Protein AF-A0A6P8FLV8-F1 (afdb_monomer_lite)

Radius of gyration: 39.65 Å; chains: 1; bounding box: 79×67×89 Å

InterPro domains:
  IPR013680 Voltage-dependent calcium channel, alpha-2/delta subunit, conserved region [PF08473] (16-88)

pLDDT: mean 73.26, std 14.44, range [35.16, 94.62]

Sequence (111 aa):
MMQLLVQVQAFPDKLKTFVIQQIPSSNLFMVVVDNKCDCSSISSVTMEPIEIMYNESLKCERLKFQKDRKKPDSCHPFHPEENARECGGASCLSPHLTAALLPLLIPLITR

Organism: Clupea harengus (NCBI:txid7950)

Structure (mmCIF, N/CA/C/O backbone):
data_AF-A0A6P8FLV8-F1
#
_entry.id   AF-A0A6P8FLV8-F1
#
loop_
_atom_site.group_PDB
_atom_site.id
_atom_site.type_symbol
_atom_site.label_atom_id
_atom_site.label_alt_id
_atom_site.label_comp_id
_atom_site.label_asym_id
_atom_site.label_entity_id
_atom_site.label_seq_id
_atom_site.pdbx_PDB_ins_code
_atom_site.Cartn_x
_atom_site.Cartn_y
_atom_site.Cartn_z
_atom_site.occupancy
_atom_site.B_iso_or_equiv
_atom_site.auth_seq_id
_atom_site.auth_comp_i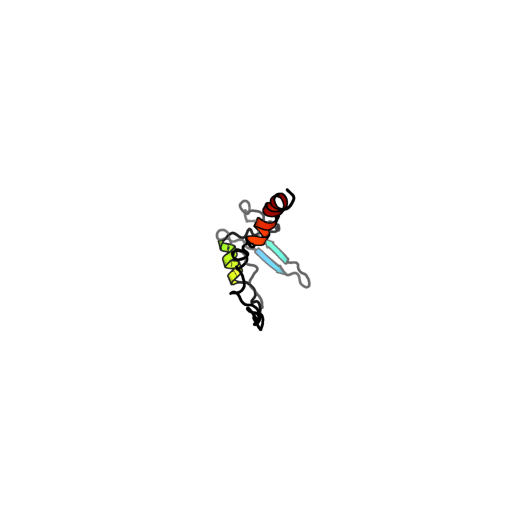d
_atom_site.auth_asym_id
_atom_site.auth_atom_id
_atom_site.pdbx_PDB_model_num
ATOM 1 N N . MET A 1 1 ? -22.997 -19.972 7.923 1.00 41.66 1 MET A N 1
ATOM 2 C CA . MET A 1 1 ? -21.695 -20.441 8.441 1.00 41.66 1 MET A CA 1
ATOM 3 C C . MET A 1 1 ? -21.052 -19.241 9.132 1.00 41.66 1 MET A C 1
ATOM 5 O O . MET A 1 1 ? -20.366 -18.463 8.499 1.00 41.66 1 MET A O 1
ATOM 9 N N . MET A 1 2 ? -21.607 -18.802 10.257 1.00 35.16 2 MET A N 1
ATOM 10 C CA . MET A 1 2 ? -21.600 -19.491 11.546 1.00 35.16 2 MET A CA 1
ATOM 11 C C . MET A 1 2 ? -20.196 -19.434 12.145 1.00 35.16 2 MET A C 1
ATOM 13 O O . MET A 1 2 ? -19.308 -20.106 11.641 1.00 35.16 2 MET A O 1
ATOM 17 N N . GLN A 1 3 ? -20.109 -18.670 13.239 1.00 45.22 3 GLN A N 1
ATOM 18 C CA . GLN A 1 3 ? -19.083 -18.738 14.280 1.00 45.22 3 GLN A CA 1
ATOM 19 C C . GLN A 1 3 ? -17.678 -18.284 13.848 1.00 45.22 3 GLN A C 1
ATOM 21 O O . GLN A 1 3 ? -17.255 -18.514 12.731 1.00 45.22 3 GLN A O 1
ATOM 26 N N . LEU A 1 4 ? -16.940 -17.663 14.772 1.00 40.09 4 LEU A N 1
ATOM 27 C CA . LEU A 1 4 ? -15.629 -17.026 14.573 1.00 40.09 4 LEU A CA 1
ATOM 28 C C . LEU A 1 4 ? -15.732 -15.727 13.758 1.00 40.09 4 LEU A C 1
ATOM 30 O O . LEU A 1 4 ? -15.698 -15.726 12.540 1.00 40.09 4 LEU A O 1
ATOM 34 N N . LEU A 1 5 ? -15.911 -14.559 14.366 1.00 39.72 5 LEU A N 1
ATOM 35 C CA . LEU A 1 5 ? -14.760 -13.762 14.809 1.00 39.72 5 LEU A CA 1
ATOM 36 C C . LEU A 1 5 ? -15.193 -12.638 15.770 1.00 39.72 5 LEU A C 1
ATOM 38 O O . LEU A 1 5 ? -14.562 -11.590 15.831 1.00 39.72 5 LEU A O 1
ATOM 42 N N . VAL A 1 6 ? -16.214 -12.854 16.607 1.00 42.25 6 VAL A N 1
ATOM 43 C CA . VAL A 1 6 ? -16.134 -12.230 17.936 1.00 42.25 6 VAL A CA 1
ATOM 44 C C . VAL A 1 6 ? -15.121 -13.084 18.683 1.00 42.25 6 VAL A C 1
ATOM 46 O O . VAL A 1 6 ? -15.486 -14.005 19.411 1.00 42.25 6 VAL A O 1
ATOM 49 N N . GLN A 1 7 ? -13.832 -12.871 18.397 1.00 36.72 7 GLN A N 1
ATOM 50 C CA . GLN A 1 7 ? -12.783 -13.297 19.305 1.00 36.72 7 GLN A CA 1
ATOM 51 C C . GLN A 1 7 ? -13.035 -12.521 20.585 1.00 36.72 7 GLN A C 1
ATOM 53 O O . GLN A 1 7 ? -12.564 -11.408 20.786 1.00 36.72 7 GLN A O 1
ATOM 58 N N . VAL A 1 8 ? -13.861 -13.116 21.436 1.00 44.75 8 VAL A N 1
ATOM 59 C CA . VAL A 1 8 ? -13.795 -12.887 22.858 1.00 44.75 8 VAL A CA 1
ATOM 60 C C . VAL A 1 8 ? -12.356 -13.205 23.195 1.00 44.75 8 VAL A C 1
ATOM 62 O O . VAL A 1 8 ? -11.956 -14.367 23.263 1.00 44.75 8 VAL A O 1
ATOM 65 N N . GLN A 1 9 ? -11.565 -12.157 23.335 1.00 39.91 9 GLN A N 1
ATOM 66 C CA . GLN A 1 9 ? -10.283 -12.234 23.980 1.00 39.91 9 GLN A CA 1
ATOM 67 C C . GLN A 1 9 ? -10.582 -12.701 25.403 1.00 39.91 9 GLN A C 1
ATOM 69 O O . GLN A 1 9 ? -10.981 -11.920 26.268 1.00 39.91 9 GLN A O 1
ATOM 74 N N . ALA A 1 10 ? -10.511 -14.013 25.614 1.00 42.97 10 ALA A N 1
ATOM 75 C CA . ALA A 1 10 ? -10.508 -14.605 26.933 1.00 42.97 10 ALA A CA 1
ATOM 76 C C . ALA A 1 10 ? -9.202 -14.140 27.581 1.00 42.97 10 ALA A C 1
ATOM 78 O O . ALA A 1 10 ? -8.146 -14.735 27.389 1.00 42.97 10 ALA A O 1
ATOM 79 N N . PHE A 1 11 ? -9.257 -12.988 28.250 1.00 44.50 11 PHE A N 1
ATOM 80 C CA . PHE A 1 11 ? -8.138 -12.487 29.033 1.00 44.50 11 PHE A CA 1
ATOM 81 C C . PHE A 1 11 ? -7.873 -13.489 30.168 1.00 44.50 11 PHE A C 1
ATOM 83 O O . PHE A 1 11 ? -8.817 -13.830 30.886 1.00 44.50 11 PHE A O 1
ATOM 90 N N . PRO A 1 12 ? -6.632 -13.972 30.332 1.00 43.25 12 PRO A N 1
ATOM 91 C CA . PRO A 1 12 ? -6.368 -15.227 31.025 1.00 43.25 12 PRO A CA 1
ATOM 92 C C . PRO A 1 12 ? -6.407 -15.178 32.560 1.00 43.25 12 PRO A C 1
ATOM 94 O O . PRO A 1 12 ? -5.993 -16.158 33.153 1.00 43.25 12 PRO A O 1
ATOM 97 N N . ASP A 1 13 ? -6.941 -14.141 33.228 1.00 47.06 13 ASP A N 1
ATOM 98 C CA . ASP A 1 13 ? -6.781 -14.024 34.698 1.00 47.06 13 ASP A CA 1
ATOM 99 C C . ASP A 1 13 ? -8.033 -13.632 35.522 1.00 47.06 13 ASP A C 1
ATOM 101 O O . ASP A 1 13 ? -7.940 -13.302 36.702 1.00 47.06 13 ASP A O 1
ATOM 105 N N . LYS A 1 14 ? -9.247 -13.704 34.967 1.00 51.66 14 LYS A N 1
ATOM 106 C CA . LYS A 1 14 ? -10.505 -13.678 35.755 1.00 51.66 14 LYS A CA 1
ATOM 107 C C . LYS A 1 14 ? -11.616 -14.256 34.881 1.00 51.66 14 LYS A C 1
ATOM 109 O O . LYS A 1 14 ? -11.749 -13.826 33.737 1.00 51.66 14 LYS A O 1
ATOM 114 N N . LEU A 1 15 ? -12.422 -15.196 35.387 1.00 57.78 15 LEU A N 1
ATOM 115 C CA . LEU A 1 15 ? -13.621 -15.692 34.691 1.00 57.78 15 LEU A CA 1
ATOM 116 C C . LEU A 1 15 ? -14.623 -14.536 34.512 1.00 57.78 15 LEU A C 1
ATOM 118 O O . LEU A 1 15 ? -15.507 -14.325 35.335 1.00 57.78 15 LEU A O 1
ATOM 122 N N . LYS A 1 16 ? -14.459 -13.743 33.453 1.00 62.56 16 LYS A N 1
ATOM 123 C CA . LYS A 1 16 ? -15.410 -12.713 33.037 1.00 62.56 16 LYS A CA 1
ATOM 124 C C . LYS A 1 16 ? -16.520 -13.418 32.272 1.00 62.56 16 LYS A C 1
ATOM 126 O O . LYS A 1 16 ? -16.381 -13.694 31.083 1.00 62.56 16 LYS A O 1
ATOM 131 N N . THR A 1 17 ? -17.602 -13.764 32.959 1.00 67.06 17 THR A N 1
ATOM 132 C CA . THR A 1 17 ? -18.801 -14.289 32.305 1.00 67.06 17 THR A CA 1
ATOM 133 C C . THR A 1 17 ? -19.548 -13.134 31.656 1.00 67.06 17 THR A C 1
ATOM 135 O O . THR A 1 17 ? -20.003 -12.217 32.342 1.00 67.06 17 THR A O 1
ATOM 138 N N . PHE A 1 18 ? -19.678 -13.174 30.337 1.00 72.69 18 PHE A N 1
ATOM 139 C CA . PHE A 1 18 ? -20.528 -12.260 29.589 1.00 72.69 18 PHE A CA 1
ATOM 140 C C . PHE A 1 18 ? -21.359 -13.070 28.590 1.00 72.69 18 PHE A C 1
ATOM 142 O O . PHE A 1 18 ? -20.926 -14.109 28.088 1.00 72.69 18 PHE A O 1
ATOM 149 N N . VAL A 1 19 ? -22.577 -12.608 28.326 1.00 79.56 19 VAL A N 1
ATOM 150 C C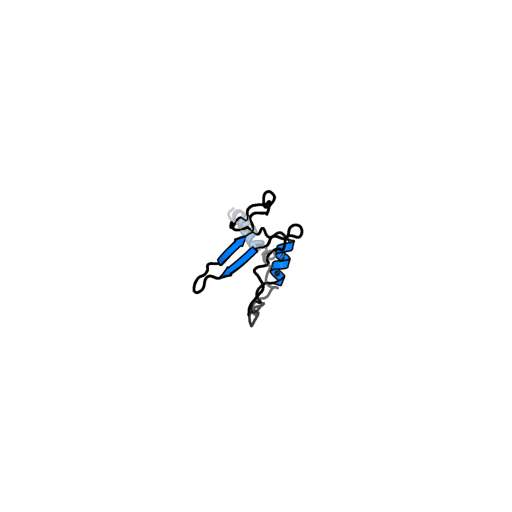A . VAL A 1 19 ? -23.491 -13.207 27.347 1.00 79.56 19 VAL A CA 1
ATOM 151 C C . VAL A 1 19 ? -23.774 -12.164 26.278 1.00 79.56 19 VAL A C 1
ATOM 153 O O . VAL A 1 19 ? -24.085 -11.020 26.601 1.00 79.56 19 VAL A O 1
ATOM 156 N N . ILE A 1 20 ? -23.671 -12.556 25.008 1.00 84.06 20 ILE A N 1
ATOM 157 C CA . ILE A 1 20 ? -23.960 -11.692 23.859 1.00 84.06 20 ILE A CA 1
ATOM 158 C C . ILE A 1 20 ? -25.128 -12.298 23.090 1.00 84.06 20 ILE A C 1
ATOM 160 O O . ILE A 1 20 ? -25.090 -13.475 22.735 1.00 84.06 20 ILE A O 1
ATOM 164 N N . GLN A 1 21 ? -26.157 -11.498 22.822 1.00 84.50 21 GLN A N 1
ATOM 165 C CA . GLN A 1 21 ? -27.320 -11.899 22.030 1.00 84.50 21 GLN A CA 1
ATOM 166 C C . GLN A 1 21 ? -27.563 -10.898 20.902 1.00 84.50 21 GLN A C 1
ATOM 168 O O . GLN A 1 21 ? -27.486 -9.689 21.107 1.00 84.50 21 GLN A O 1
ATOM 173 N N . GLN A 1 22 ? -27.861 -11.395 19.703 1.00 85.56 22 GLN A N 1
ATOM 174 C CA . GLN A 1 22 ? -28.253 -10.552 18.575 1.00 85.56 22 GLN A CA 1
ATOM 175 C C . GLN A 1 22 ? -29.728 -10.159 18.700 1.00 85.56 22 GLN A C 1
ATOM 177 O O . GLN A 1 22 ? -30.568 -11.010 18.995 1.00 85.56 22 GLN A O 1
ATOM 182 N N . ILE A 1 23 ? -30.057 -8.895 18.422 1.00 89.50 23 ILE A N 1
ATOM 183 C CA . ILE A 1 23 ? -31.453 -8.458 18.326 1.00 89.50 23 ILE A CA 1
ATOM 184 C C . ILE A 1 23 ? -31.947 -8.748 16.901 1.00 89.50 23 ILE A C 1
ATOM 186 O O . ILE A 1 23 ? -31.367 -8.220 15.943 1.00 89.50 23 ILE A O 1
ATOM 190 N N . PRO A 1 24 ? -32.992 -9.580 16.726 1.00 92.06 24 PRO A N 1
ATOM 191 C CA . PRO A 1 24 ? -33.467 -9.968 15.404 1.00 92.06 24 PRO A CA 1
ATOM 192 C C . PRO A 1 24 ? -33.870 -8.745 14.577 1.00 92.06 24 PRO A C 1
ATOM 194 O O . PRO A 1 24 ? -34.328 -7.735 15.111 1.00 92.06 24 PRO A O 1
ATOM 197 N N . SER A 1 25 ? -33.689 -8.848 13.259 1.00 90.69 25 SER A N 1
ATOM 198 C CA . SER A 1 25 ? -34.014 -7.786 12.294 1.00 90.69 25 SER A CA 1
ATOM 199 C C . SER A 1 25 ? -33.262 -6.462 12.505 1.00 90.69 25 SER A C 1
ATOM 201 O O . SER A 1 25 ? -33.710 -5.420 12.033 1.00 90.69 25 SER A O 1
ATOM 203 N N . SER A 1 26 ? -32.113 -6.484 13.188 1.00 92.25 26 SER A N 1
ATOM 204 C CA . SER A 1 26 ? -31.279 -5.299 13.410 1.00 92.25 26 SER A CA 1
ATOM 205 C C . SER A 1 26 ? -29.781 -5.623 13.370 1.00 92.25 26 SER A C 1
ATOM 207 O O . SER A 1 26 ? -29.369 -6.784 13.365 1.00 92.25 26 SER A O 1
ATOM 209 N N . ASN A 1 27 ? -28.959 -4.575 13.366 1.00 88.56 27 ASN A N 1
ATOM 210 C CA . ASN A 1 27 ? -27.503 -4.627 13.513 1.00 88.56 27 ASN A CA 1
ATOM 211 C C . ASN A 1 27 ? -27.040 -4.488 14.980 1.00 88.56 27 ASN A C 1
ATOM 213 O O . ASN A 1 27 ? -25.865 -4.218 15.222 1.00 88.56 27 ASN A O 1
ATOM 217 N N . LEU A 1 28 ? -27.954 -4.618 15.949 1.00 88.75 28 LEU A N 1
ATOM 218 C CA . LEU A 1 28 ? -27.680 -4.408 17.370 1.00 88.75 28 LEU A CA 1
ATOM 219 C C . LEU A 1 28 ? -27.389 -5.725 18.105 1.00 88.75 28 LEU A C 1
ATOM 221 O O . LEU A 1 28 ? -27.942 -6.783 17.788 1.00 88.75 28 LEU A O 1
ATOM 225 N N . PHE A 1 29 ? -26.564 -5.623 19.149 1.00 90.44 29 PHE A N 1
ATOM 226 C CA . PHE A 1 29 ? -26.245 -6.712 20.072 1.00 90.44 29 PHE A CA 1
ATOM 227 C C . PHE A 1 29 ? -26.520 -6.284 21.514 1.00 90.44 29 PHE A C 1
ATOM 229 O O . PHE A 1 29 ? -26.178 -5.174 21.918 1.00 90.44 29 PHE A O 1
ATOM 236 N N . MET A 1 30 ? -27.109 -7.183 22.297 1.00 82.12 30 MET A N 1
ATOM 237 C CA . MET A 1 30 ? -27.267 -7.044 23.739 1.00 82.12 30 MET A CA 1
ATOM 238 C C . MET A 1 30 ? -26.112 -7.760 24.436 1.00 82.12 30 MET A C 1
ATOM 240 O O . MET A 1 30 ? -25.903 -8.954 24.215 1.00 82.12 30 MET A O 1
ATOM 244 N N . VAL A 1 31 ? -25.381 -7.034 25.282 1.00 85.38 31 VAL A N 1
ATOM 245 C CA . VAL A 1 31 ? -24.245 -7.562 26.047 1.00 85.38 31 VAL A CA 1
ATOM 246 C C . VAL A 1 31 ? -24.582 -7.510 27.533 1.00 85.38 31 VAL A C 1
ATOM 248 O O . VAL A 1 31 ? -24.852 -6.440 28.072 1.00 85.38 31 VAL A O 1
ATOM 251 N N . VAL A 1 32 ? -24.560 -8.666 28.194 1.00 81.69 32 VAL A N 1
ATOM 252 C CA . VAL A 1 32 ? -24.784 -8.805 29.640 1.00 81.69 32 VAL A CA 1
ATOM 253 C C . VAL A 1 32 ? -23.458 -9.155 30.303 1.00 81.69 32 VAL A C 1
ATOM 255 O O . VAL A 1 32 ? -22.816 -10.124 29.899 1.00 81.69 32 VAL A O 1
ATOM 258 N N . VAL A 1 33 ? -23.052 -8.377 31.308 1.00 78.50 33 VAL A N 1
ATOM 259 C CA . VAL A 1 33 ? -21.773 -8.525 32.023 1.00 78.50 33 VAL A CA 1
ATOM 260 C C . VAL A 1 33 ? -22.034 -8.596 33.528 1.00 78.50 33 VAL A C 1
ATOM 262 O O . VAL A 1 33 ? -22.889 -7.873 34.037 1.00 78.50 33 VAL A O 1
ATOM 265 N N . ASP A 1 34 ? -21.306 -9.463 34.236 1.00 75.88 34 ASP A N 1
ATOM 266 C CA . ASP A 1 34 ? -21.336 -9.517 35.704 1.00 75.88 34 ASP A CA 1
ATOM 267 C C . ASP A 1 34 ? -20.641 -8.284 36.318 1.00 75.88 34 ASP A C 1
ATOM 269 O O . ASP A 1 34 ? -19.593 -7.835 35.847 1.00 75.88 34 ASP A O 1
ATOM 273 N N . ASN A 1 35 ? -21.203 -7.742 37.398 1.00 74.31 35 ASN A N 1
ATOM 274 C CA . ASN A 1 35 ? -20.711 -6.536 38.068 1.00 74.31 35 ASN A CA 1
ATOM 275 C C . ASN A 1 35 ? -19.511 -6.788 39.001 1.00 74.31 35 ASN A C 1
ATOM 277 O O . ASN A 1 35 ? -18.966 -5.844 39.565 1.00 74.31 35 ASN A O 1
ATOM 281 N N . LYS A 1 36 ? -19.076 -8.044 39.157 1.00 73.62 36 LYS A N 1
ATOM 282 C CA . LYS A 1 36 ? -17.975 -8.457 40.052 1.00 73.62 36 LYS A CA 1
ATOM 283 C C . LYS A 1 36 ? -16.571 -8.295 39.456 1.00 73.62 36 LYS A C 1
ATOM 285 O O . LYS A 1 36 ? -15.588 -8.807 40.000 1.00 73.62 36 LYS A O 1
ATOM 290 N N . CYS A 1 37 ? -16.457 -7.638 38.307 1.00 69.50 37 CYS A N 1
ATOM 291 C CA . CYS A 1 37 ? -15.192 -7.495 37.607 1.00 69.50 37 CYS A CA 1
ATOM 292 C C . CYS A 1 37 ? -14.556 -6.116 37.833 1.00 69.50 37 CYS A C 1
ATOM 294 O O . CYS A 1 37 ? -15.055 -5.108 37.343 1.00 69.50 37 CYS A O 1
ATOM 296 N N . ASP A 1 38 ? -13.391 -6.091 38.486 1.00 68.19 38 ASP A N 1
ATOM 297 C CA . ASP A 1 38 ? -12.5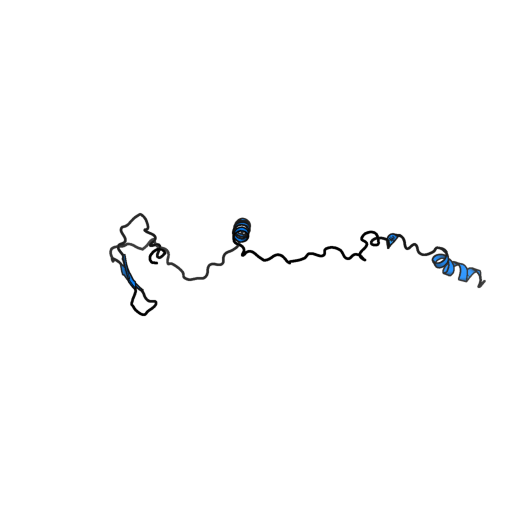49 -4.895 38.576 1.00 68.19 38 ASP A CA 1
ATOM 298 C C . ASP A 1 38 ? -11.873 -4.627 37.225 1.00 68.19 38 ASP A C 1
ATOM 300 O O . ASP A 1 38 ? -10.891 -5.273 36.858 1.00 68.19 38 ASP A O 1
ATOM 304 N N . CYS A 1 39 ? -12.418 -3.682 36.462 1.00 67.88 39 CYS A N 1
ATOM 305 C CA . CYS A 1 39 ? -11.918 -3.295 35.138 1.00 67.88 39 CYS A CA 1
ATOM 306 C C . CYS A 1 39 ? -10.961 -2.089 35.169 1.00 67.88 39 CYS A C 1
ATOM 308 O O . CYS A 1 39 ? -10.688 -1.507 34.126 1.00 67.88 39 CYS A O 1
ATOM 310 N N . SER A 1 40 ? -10.433 -1.725 36.343 1.00 69.44 40 SER A N 1
ATOM 311 C CA . SER A 1 40 ? -9.588 -0.531 36.534 1.00 69.44 40 SER A CA 1
ATOM 312 C C . SER A 1 40 ? -8.297 -0.539 35.693 1.00 69.44 40 SER A C 1
ATOM 314 O O . SER A 1 40 ? -7.767 0.512 35.351 1.00 69.44 40 SER A O 1
ATOM 316 N N . SER A 1 41 ? -7.800 -1.722 35.312 1.00 68.31 41 SER A N 1
ATOM 317 C CA . SER A 1 41 ? -6.575 -1.888 34.514 1.00 68.31 41 SER A CA 1
ATOM 318 C C . SER A 1 41 ? -6.799 -1.973 33.000 1.00 68.31 41 SER A C 1
ATOM 320 O O . SER A 1 41 ? -5.835 -2.145 32.255 1.00 68.31 41 SER A O 1
ATOM 322 N N . ILE A 1 42 ? -8.044 -1.895 32.521 1.00 69.44 42 ILE A N 1
ATOM 323 C CA . ILE A 1 42 ? -8.354 -2.042 31.094 1.00 69.44 42 ILE A CA 1
ATOM 324 C C . ILE A 1 42 ? -8.345 -0.658 30.448 1.00 69.44 42 ILE A C 1
ATOM 326 O O . ILE A 1 42 ? -9.166 0.195 30.776 1.00 69.44 42 ILE A O 1
ATOM 330 N N . SER A 1 43 ? -7.431 -0.445 29.502 1.00 71.38 43 SER A N 1
ATOM 331 C CA . SER A 1 43 ? -7.427 0.756 28.668 1.00 71.38 43 SER A CA 1
ATOM 332 C C . SER A 1 43 ? -8.716 0.839 27.847 1.00 71.38 43 SER A C 1
ATOM 334 O O . SER A 1 43 ? -9.152 -0.166 27.277 1.00 71.38 43 SER A O 1
ATOM 336 N N . SER A 1 44 ? -9.315 2.026 27.744 1.00 69.44 44 SER A N 1
ATOM 337 C CA . SER A 1 44 ? -10.488 2.239 26.894 1.00 69.44 44 SER A CA 1
ATOM 338 C C . SER A 1 44 ? -10.172 1.901 25.438 1.00 69.44 44 SER A C 1
ATOM 340 O O . SER A 1 44 ? -9.160 2.351 24.901 1.00 69.44 44 SER A O 1
ATOM 342 N N . VAL A 1 45 ? -11.050 1.135 24.792 1.00 74.88 45 VAL A N 1
ATOM 343 C CA . VAL A 1 45 ? -10.943 0.841 23.359 1.00 74.88 45 VAL A CA 1
ATOM 344 C C . VAL A 1 45 ? -11.371 2.085 22.584 1.00 74.88 45 VAL A C 1
ATOM 346 O O . VAL A 1 45 ? -12.517 2.520 22.703 1.00 74.88 45 VAL A O 1
ATOM 349 N N . THR A 1 46 ? -10.461 2.670 21.808 1.00 78.81 46 THR A N 1
ATOM 350 C CA . THR A 1 46 ? -10.767 3.789 20.910 1.00 78.81 46 THR A CA 1
ATOM 351 C C . THR A 1 46 ? -11.223 3.258 19.551 1.00 78.81 46 THR A C 1
ATOM 353 O O . THR A 1 46 ? -10.698 2.270 19.043 1.00 78.81 46 THR A O 1
ATOM 356 N N . MET A 1 47 ? -12.220 3.913 18.952 1.00 76.12 47 MET A N 1
ATOM 357 C CA . MET A 1 47 ? -12.637 3.654 17.563 1.00 76.12 47 MET A CA 1
ATOM 358 C C . MET A 1 47 ? -11.899 4.552 16.559 1.00 76.12 47 MET A C 1
ATOM 360 O O . MET A 1 47 ? -12.313 4.678 15.408 1.00 76.12 47 MET A O 1
ATOM 364 N N . GLU A 1 48 ? -10.842 5.229 17.003 1.00 83.81 48 GLU A N 1
ATOM 365 C CA . GLU A 1 48 ? -10.099 6.158 16.165 1.00 83.81 48 GLU A CA 1
ATOM 366 C C . GLU A 1 48 ? -9.331 5.393 15.078 1.00 83.81 48 GLU A C 1
ATOM 368 O O . GLU A 1 48 ? -8.726 4.354 15.367 1.00 83.81 48 GLU A O 1
ATOM 373 N N . PRO A 1 49 ? -9.355 5.871 13.821 1.00 76.44 49 PRO A N 1
ATOM 374 C CA . PRO A 1 49 ? -8.570 5.268 12.758 1.00 76.44 49 PRO A CA 1
ATOM 375 C C . PRO A 1 49 ? -7.086 5.249 13.124 1.00 76.44 49 PRO A C 1
ATOM 377 O O . PRO A 1 49 ? -6.509 6.278 13.468 1.00 76.44 49 PRO A O 1
ATOM 380 N N . ILE A 1 50 ? -6.458 4.080 13.013 1.00 80.06 50 ILE A N 1
ATOM 381 C CA . ILE A 1 50 ? -5.016 3.944 13.217 1.00 80.06 50 ILE A CA 1
ATOM 382 C C . ILE A 1 50 ? -4.326 4.192 11.880 1.00 80.06 50 ILE A C 1
ATOM 384 O O . ILE A 1 50 ? -4.538 3.462 10.908 1.00 80.06 50 ILE A O 1
ATOM 388 N N . GLU A 1 51 ? -3.467 5.203 11.837 1.00 75.19 51 GLU A N 1
ATOM 389 C CA . GLU A 1 51 ? -2.577 5.409 10.703 1.00 75.19 51 GLU A CA 1
ATOM 390 C C . GLU A 1 51 ? -1.486 4.333 10.702 1.00 75.19 51 GLU A C 1
ATOM 392 O O . GLU A 1 51 ? -0.621 4.277 11.578 1.00 75.19 51 GLU A O 1
ATOM 397 N N . ILE A 1 52 ? -1.520 3.450 9.704 1.00 75.62 52 ILE A N 1
ATOM 398 C CA . ILE A 1 52 ? -0.475 2.441 9.527 1.00 75.62 52 ILE A CA 1
ATOM 399 C C . ILE A 1 52 ? 0.717 3.106 8.834 1.00 75.62 52 ILE A C 1
ATOM 401 O O . ILE A 1 52 ? 0.737 3.272 7.613 1.00 75.62 52 ILE A O 1
ATOM 405 N N . MET A 1 53 ? 1.737 3.463 9.614 1.00 75.31 53 MET A N 1
ATOM 406 C CA . MET A 1 53 ? 3.033 3.869 9.076 1.00 75.31 53 MET A CA 1
ATOM 407 C C . MET A 1 53 ? 3.780 2.640 8.548 1.00 75.31 53 MET A C 1
ATOM 409 O O . MET A 1 53 ? 4.266 1.805 9.311 1.00 75.31 53 MET A O 1
ATOM 413 N N . TYR A 1 54 ? 3.882 2.515 7.225 1.00 69.50 54 TYR A N 1
ATOM 414 C CA . TYR A 1 54 ? 4.605 1.408 6.601 1.00 69.50 54 TYR A CA 1
ATOM 415 C C . TYR A 1 54 ? 6.118 1.601 6.753 1.00 69.50 54 TYR A C 1
ATOM 417 O O . TYR A 1 54 ? 6.742 2.327 5.980 1.00 69.50 54 TYR A O 1
ATOM 425 N N . ASN A 1 55 ? 6.711 0.924 7.736 1.00 80.62 55 ASN A N 1
ATOM 426 C CA . ASN A 1 55 ? 8.160 0.757 7.808 1.00 80.62 55 ASN A CA 1
ATOM 427 C C . ASN A 1 55 ? 8.673 -0.142 6.656 1.00 80.62 55 ASN A C 1
ATOM 429 O O . ASN A 1 55 ? 7.891 -0.742 5.908 1.00 80.62 55 ASN A O 1
ATOM 433 N N . GLU A 1 56 ? 9.995 -0.246 6.500 1.00 78.19 56 GLU A N 1
ATOM 434 C CA . GLU A 1 56 ? 10.612 -1.024 5.413 1.00 78.19 56 GLU A CA 1
ATOM 435 C C . GLU A 1 56 ? 10.170 -2.500 5.400 1.00 78.19 56 GLU A C 1
ATOM 437 O O . GLU A 1 56 ? 9.943 -3.065 4.330 1.00 78.19 56 GLU A O 1
ATOM 442 N N . SER A 1 57 ? 9.953 -3.103 6.574 1.00 78.56 57 SER A N 1
ATOM 443 C CA . SER A 1 57 ? 9.495 -4.494 6.707 1.00 78.56 57 SER A CA 1
ATOM 444 C C . SER A 1 57 ? 8.034 -4.675 6.265 1.00 78.56 57 SER A C 1
ATOM 446 O O . SER A 1 57 ? 7.719 -5.546 5.450 1.00 78.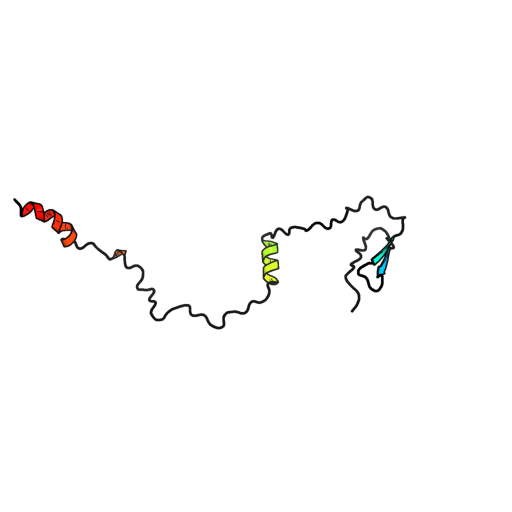56 57 SER A O 1
ATOM 448 N N . LEU A 1 58 ? 7.140 -3.785 6.704 1.00 78.44 58 LEU A N 1
ATOM 449 C CA . LEU A 1 58 ? 5.712 -3.804 6.364 1.00 78.44 58 LEU A CA 1
ATOM 450 C C . LEU A 1 58 ? 5.468 -3.550 4.869 1.00 78.44 58 LEU A C 1
ATOM 452 O O . LEU A 1 58 ? 4.503 -4.052 4.287 1.00 78.44 58 LEU A O 1
ATOM 456 N N . LYS A 1 59 ? 6.365 -2.811 4.203 1.00 81.06 59 LYS A N 1
ATOM 457 C CA . LYS A 1 59 ? 6.331 -2.635 2.743 1.00 81.06 59 LYS A CA 1
ATOM 458 C C . LYS A 1 59 ? 6.535 -3.964 2.008 1.00 81.06 59 LYS A C 1
ATOM 460 O O . LYS A 1 59 ? 5.836 -4.216 1.023 1.00 81.06 59 LYS A O 1
ATOM 465 N N . CYS A 1 60 ? 7.455 -4.804 2.482 1.00 80.00 60 CYS A N 1
ATOM 466 C CA . CYS A 1 60 ? 7.727 -6.129 1.920 1.00 80.00 60 CYS A CA 1
ATOM 467 C C . CYS A 1 60 ? 6.561 -7.094 2.145 1.00 80.00 60 CYS A C 1
ATOM 469 O O . CYS A 1 60 ? 6.189 -7.830 1.231 1.00 80.00 60 CYS A O 1
ATOM 471 N N . GLU A 1 61 ? 5.936 -7.063 3.321 1.00 82.81 61 GLU A N 1
ATOM 472 C CA . GLU A 1 61 ? 4.737 -7.864 3.588 1.00 82.81 61 GLU A CA 1
ATOM 473 C C . GLU A 1 61 ? 3.581 -7.474 2.666 1.00 82.81 61 GLU A C 1
ATOM 475 O O . GLU A 1 61 ? 2.969 -8.340 2.046 1.00 82.81 61 GLU A O 1
ATOM 480 N N . ARG A 1 62 ? 3.352 -6.173 2.454 1.00 81.69 62 ARG A N 1
ATOM 481 C CA . ARG A 1 62 ? 2.335 -5.693 1.507 1.00 81.69 62 ARG A CA 1
ATOM 482 C C . ARG A 1 62 ? 2.591 -6.171 0.078 1.00 81.69 62 ARG A C 1
ATOM 484 O O . ARG A 1 62 ? 1.634 -6.467 -0.630 1.00 81.69 62 ARG A O 1
ATOM 491 N N . LEU A 1 63 ? 3.853 -6.228 -0.360 1.00 81.12 63 LEU A N 1
ATOM 492 C CA . LEU A 1 63 ? 4.221 -6.706 -1.700 1.00 81.12 63 LEU A CA 1
ATOM 493 C C . LEU A 1 63 ? 3.819 -8.171 -1.928 1.00 81.12 63 LEU A C 1
ATOM 495 O O . LEU A 1 63 ? 3.396 -8.495 -3.033 1.00 81.12 63 LEU A O 1
ATOM 499 N N . LYS A 1 64 ? 3.870 -9.023 -0.893 1.00 81.81 64 LYS A N 1
ATOM 500 C CA . LYS A 1 64 ? 3.443 -10.434 -0.978 1.00 81.81 64 LYS A CA 1
ATOM 501 C C . LYS A 1 64 ? 1.943 -10.597 -1.229 1.00 81.81 64 LYS A C 1
ATOM 503 O O . LYS A 1 64 ? 1.538 -11.582 -1.830 1.00 81.81 64 LYS A O 1
ATOM 508 N N . PHE A 1 65 ? 1.136 -9.641 -0.773 1.00 81.75 65 PHE A N 1
ATOM 509 C CA . PHE A 1 65 ? -0.326 -9.677 -0.878 1.00 81.75 65 PHE A CA 1
ATOM 510 C C . PHE A 1 65 ? -0.875 -8.674 -1.900 1.00 81.75 65 PHE A C 1
ATOM 512 O O . PHE A 1 65 ? -2.055 -8.313 -1.853 1.00 81.75 65 PHE A O 1
ATOM 519 N N . GLN A 1 66 ? -0.041 -8.178 -2.821 1.00 80.31 66 GLN A N 1
ATOM 520 C CA . GLN A 1 66 ? -0.558 -7.363 -3.915 1.00 80.31 66 GLN A CA 1
ATOM 521 C C . GLN A 1 66 ? -1.441 -8.212 -4.821 1.00 80.31 66 GLN A C 1
ATOM 523 O O . GLN A 1 66 ? -1.118 -9.351 -5.138 1.00 80.31 66 GLN A O 1
ATOM 528 N N . LYS A 1 67 ? -2.565 -7.630 -5.245 1.00 83.88 67 LYS A N 1
ATOM 529 C CA . LYS A 1 67 ? -3.429 -8.245 -6.252 1.00 83.88 67 LYS A CA 1
ATOM 530 C C . LYS A 1 67 ? -2.609 -8.514 -7.511 1.00 83.88 67 LYS A C 1
ATOM 532 O O . LYS A 1 67 ? -1.915 -7.606 -7.980 1.00 83.88 67 LYS A O 1
ATOM 537 N N . ASP A 1 68 ? -2.747 -9.711 -8.070 1.00 83.69 68 ASP A N 1
ATOM 538 C CA . ASP A 1 68 ? -2.117 -10.056 -9.338 1.00 83.69 68 ASP A CA 1
ATOM 539 C C . ASP A 1 68 ? -2.558 -9.071 -10.426 1.00 83.69 68 ASP A C 1
ATOM 541 O O . ASP A 1 68 ? -3.749 -8.846 -10.661 1.00 83.69 68 ASP A O 1
ATOM 545 N N . ARG A 1 69 ? -1.581 -8.437 -11.077 1.00 87.38 69 ARG A N 1
ATOM 546 C CA . ARG A 1 69 ? -1.813 -7.537 -12.211 1.00 87.38 69 ARG A CA 1
ATOM 547 C C . ARG A 1 69 ? -1.524 -8.297 -13.497 1.00 87.38 69 ARG A C 1
ATOM 549 O O . ARG A 1 69 ? -0.449 -8.875 -13.638 1.00 87.38 69 ARG A O 1
ATOM 556 N N . LYS A 1 70 ? -2.456 -8.268 -14.454 1.00 91.75 70 LYS A N 1
ATOM 557 C CA . LYS A 1 70 ? -2.233 -8.867 -15.776 1.00 91.75 70 LYS A CA 1
ATOM 558 C C . LYS A 1 70 ? -1.091 -8.123 -16.480 1.00 91.75 70 LYS A C 1
ATOM 560 O O . LYS A 1 70 ? -1.136 -6.900 -16.612 1.00 91.75 70 LYS A O 1
ATOM 565 N N . LYS A 1 71 ? -0.074 -8.860 -16.934 1.00 92.62 71 LYS A N 1
ATOM 566 C CA . LYS A 1 71 ? 0.994 -8.313 -17.781 1.00 92.62 71 LYS A CA 1
ATOM 567 C C . LYS A 1 71 ? 0.410 -7.900 -19.148 1.00 92.62 71 LYS A C 1
ATOM 569 O O . LYS A 1 71 ? -0.502 -8.578 -19.622 1.00 92.62 71 LYS A O 1
ATOM 574 N N . PRO A 1 72 ? 0.926 -6.836 -19.791 1.00 94.62 72 PRO A N 1
ATOM 575 C CA . PRO A 1 72 ? 0.623 -6.553 -21.191 1.00 94.62 72 PRO A CA 1
ATOM 576 C C . PRO A 1 72 ? 0.881 -7.769 -22.089 1.00 94.62 72 PRO A C 1
ATOM 578 O O . PRO A 1 72 ? 1.846 -8.507 -21.870 1.00 94.62 72 PRO A O 1
ATOM 581 N N . ASP A 1 73 ? 0.029 -7.955 -23.098 1.00 94.12 73 ASP A N 1
ATOM 582 C CA . ASP A 1 73 ? 0.084 -9.118 -23.991 1.00 94.12 73 ASP A CA 1
ATOM 583 C C . ASP A 1 73 ? 1.305 -9.072 -24.938 1.00 94.12 73 ASP A C 1
ATOM 585 O O . ASP A 1 73 ? 1.838 -10.119 -25.305 1.00 94.12 73 ASP A O 1
ATOM 589 N N . SER A 1 74 ? 1.818 -7.879 -25.268 1.00 94.00 74 SER A N 1
ATOM 590 C CA . SER A 1 74 ? 3.075 -7.703 -26.002 1.00 94.00 74 SER A CA 1
ATOM 591 C C . SER A 1 74 ? 3.960 -6.612 -25.395 1.00 94.00 74 SER A C 1
ATOM 593 O O . SER A 1 74 ? 3.500 -5.685 -24.727 1.00 94.00 74 SER A O 1
ATOM 595 N N . CYS A 1 75 ? 5.267 -6.750 -25.612 1.00 92.19 75 CYS A N 1
ATOM 596 C CA . CYS A 1 75 ? 6.278 -5.751 -25.290 1.00 92.19 75 CYS A CA 1
ATOM 597 C C . CYS A 1 75 ? 7.124 -5.549 -26.548 1.00 92.19 75 CYS A C 1
ATOM 599 O O . CYS A 1 75 ? 7.675 -6.520 -27.066 1.00 92.19 75 CYS A O 1
ATOM 601 N N . HIS A 1 76 ? 7.215 -4.312 -27.036 1.00 91.81 76 HIS A N 1
ATOM 602 C CA . HIS A 1 76 ? 7.990 -3.951 -28.225 1.00 91.81 76 HIS A CA 1
ATOM 603 C C . HIS A 1 76 ? 9.112 -2.989 -27.807 1.00 91.81 76 HIS A C 1
ATOM 605 O O . HIS A 1 76 ? 8.929 -1.778 -27.885 1.00 91.81 76 HIS A O 1
ATOM 611 N N . PRO A 1 77 ? 10.234 -3.510 -27.273 1.00 87.94 77 PRO A N 1
ATOM 612 C CA . PRO A 1 77 ? 11.273 -2.683 -26.657 1.00 87.94 77 PRO A CA 1
ATOM 613 C C . PRO A 1 77 ? 12.133 -1.902 -27.654 1.00 87.94 77 PRO A C 1
ATOM 615 O O . PRO A 1 77 ? 12.789 -0.957 -27.241 1.00 87.94 77 PRO A O 1
ATOM 618 N N . PHE A 1 78 ? 12.145 -2.292 -28.930 1.00 88.06 78 PHE A N 1
ATOM 619 C CA . PHE A 1 78 ? 12.982 -1.673 -29.954 1.00 88.06 78 PHE A CA 1
ATOM 620 C C . PHE A 1 78 ? 12.177 -1.448 -31.226 1.00 88.06 78 PHE A C 1
ATOM 622 O O . PHE A 1 78 ? 11.427 -2.335 -31.654 1.00 88.06 78 PHE A O 1
ATOM 629 N N . HIS A 1 79 ? 12.356 -0.278 -31.834 1.00 87.12 79 HIS A N 1
ATOM 630 C CA . HIS A 1 79 ? 11.843 0.002 -33.169 1.00 87.12 79 HIS A CA 1
ATOM 631 C C . HIS A 1 79 ? 12.882 -0.439 -34.217 1.00 87.12 79 HIS A C 1
ATOM 633 O O . HIS A 1 79 ? 14.069 -0.204 -34.016 1.00 87.12 79 HIS A O 1
ATOM 639 N N . PRO A 1 80 ? 12.495 -1.066 -35.343 1.00 88.06 80 PRO A N 1
ATOM 640 C CA . PRO A 1 80 ? 13.453 -1.525 -36.357 1.00 88.06 80 PRO A CA 1
ATOM 641 C C . PRO A 1 80 ? 14.251 -0.390 -37.019 1.00 88.06 80 PRO A C 1
ATOM 643 O O . PRO A 1 80 ? 15.341 -0.630 -37.524 1.00 88.06 80 PRO A O 1
ATOM 646 N N . GLU A 1 81 ? 13.723 0.835 -37.003 1.00 87.81 81 GLU A N 1
ATOM 647 C CA . GLU A 1 81 ? 14.438 2.034 -37.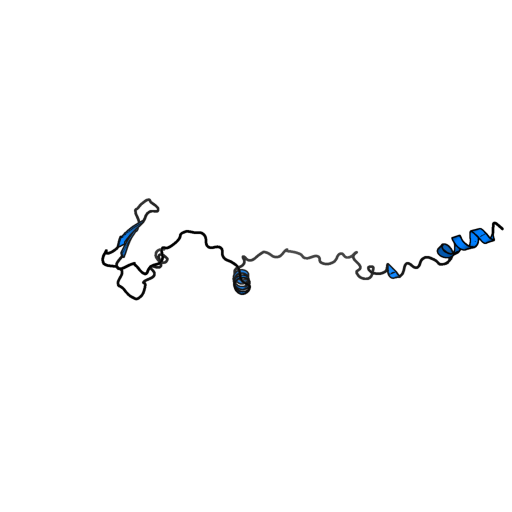470 1.00 87.81 81 GLU A CA 1
ATOM 648 C C . GLU A 1 81 ? 15.304 2.687 -36.378 1.00 87.81 81 GLU A C 1
ATOM 650 O O . GLU A 1 81 ? 16.022 3.644 -36.648 1.00 87.81 81 GLU A O 1
ATOM 655 N N . GLU A 1 82 ? 15.245 2.204 -35.134 1.00 86.00 82 GLU A N 1
ATOM 656 C CA . GLU A 1 82 ? 16.066 2.729 -34.045 1.00 86.00 82 GLU A CA 1
ATOM 657 C C . GLU A 1 82 ? 17.445 2.067 -34.067 1.00 86.00 82 GLU A C 1
ATOM 659 O O . GLU A 1 82 ? 17.593 0.865 -33.835 1.00 86.00 82 GLU A O 1
ATOM 664 N N . ASN A 1 83 ? 18.480 2.867 -34.310 1.00 83.31 83 ASN A N 1
ATOM 665 C CA . ASN A 1 83 ? 19.858 2.404 -34.293 1.00 83.31 83 ASN A CA 1
ATOM 666 C C . ASN A 1 83 ? 20.634 3.067 -33.148 1.00 83.31 83 ASN A C 1
ATOM 668 O O . ASN A 1 83 ? 21.103 4.198 -33.255 1.00 83.31 83 ASN A O 1
ATOM 672 N N . ALA A 1 84 ? 20.848 2.328 -32.057 1.00 78.25 84 ALA A N 1
ATOM 673 C CA . ALA A 1 84 ? 21.631 2.789 -30.904 1.00 78.25 84 ALA A CA 1
ATOM 674 C C . ALA A 1 84 ? 23.116 3.079 -31.225 1.00 78.25 84 ALA A C 1
ATOM 676 O O . ALA A 1 84 ? 23.860 3.545 -30.367 1.00 78.25 84 ALA A O 1
ATOM 677 N N . ARG A 1 85 ? 23.579 2.794 -32.449 1.00 79.25 85 ARG A N 1
ATOM 678 C CA . ARG A 1 85 ? 24.923 3.160 -32.926 1.00 79.25 85 ARG A CA 1
ATOM 679 C C . ARG A 1 85 ? 24.986 4.554 -33.549 1.00 79.25 85 ARG A C 1
ATOM 681 O O . ARG A 1 85 ? 26.082 5.052 -33.774 1.00 79.25 85 ARG A O 1
ATOM 688 N N . GLU A 1 86 ? 23.841 5.168 -33.834 1.00 76.12 86 GLU A N 1
ATOM 689 C CA . GLU A 1 86 ? 23.755 6.495 -34.461 1.00 76.12 86 GLU A CA 1
ATOM 690 C C . GLU A 1 86 ? 23.713 7.636 -33.434 1.00 76.12 86 GLU A C 1
ATOM 692 O O . GLU A 1 86 ? 23.890 8.803 -33.784 1.00 76.12 86 GLU A O 1
ATOM 697 N N . CYS A 1 87 ? 23.549 7.330 -32.144 1.00 75.69 87 CYS A N 1
ATOM 698 C CA . CYS A 1 87 ? 23.654 8.318 -31.075 1.00 75.69 87 CYS A CA 1
ATOM 699 C C . CYS A 1 87 ? 25.118 8.519 -30.623 1.00 75.69 87 CYS A C 1
ATOM 701 O O . CYS A 1 87 ? 25.884 7.564 -30.528 1.00 75.69 87 CYS A O 1
ATOM 703 N N . GLY A 1 88 ? 25.514 9.762 -30.306 1.00 73.12 88 GLY A N 1
ATOM 704 C CA . GLY A 1 88 ? 26.839 10.089 -29.739 1.00 73.12 88 GLY A CA 1
ATOM 705 C C . GLY A 1 88 ? 27.849 10.764 -30.683 1.00 73.12 88 GLY A C 1
ATOM 706 O O . GLY A 1 88 ? 28.933 11.128 -30.238 1.00 73.12 88 GLY A O 1
ATOM 707 N N . GLY A 1 89 ? 27.498 11.004 -31.953 1.00 70.44 89 GLY A N 1
ATOM 708 C CA . GLY A 1 89 ? 28.389 11.609 -32.962 1.00 70.44 89 GLY A CA 1
ATOM 709 C C . GLY A 1 89 ? 28.561 13.137 -32.906 1.00 70.44 89 GLY A C 1
ATOM 710 O O . GLY A 1 89 ? 29.249 13.704 -33.753 1.00 70.44 89 GLY A O 1
ATOM 711 N N . ALA A 1 90 ? 27.960 13.828 -31.929 1.00 68.50 90 ALA A N 1
ATOM 712 C CA . ALA A 1 90 ? 28.023 15.294 -31.832 1.00 68.50 90 ALA A CA 1
ATOM 713 C C . ALA A 1 90 ? 29.451 15.829 -31.594 1.00 68.50 90 ALA A C 1
ATOM 715 O O . ALA A 1 90 ? 29.758 16.958 -31.967 1.00 68.50 90 ALA A O 1
ATOM 716 N N . SER A 1 91 ? 30.341 15.011 -31.026 1.00 67.69 91 SER A N 1
ATOM 717 C CA . SER A 1 91 ? 31.757 15.336 -30.814 1.00 67.69 91 SER A CA 1
ATOM 718 C C . SER A 1 91 ? 32.601 15.317 -32.097 1.00 67.69 91 SER A C 1
ATOM 720 O O . SER A 1 91 ? 33.724 15.815 -32.085 1.00 67.69 91 SER A O 1
ATOM 722 N N . CYS A 1 92 ? 32.079 14.781 -33.208 1.00 63.47 92 CYS A N 1
ATOM 723 C CA . CYS A 1 92 ? 32.768 14.726 -34.503 1.00 63.47 92 CYS A CA 1
ATOM 724 C C . CYS A 1 92 ? 32.472 15.930 -35.414 1.00 63.47 92 CYS A C 1
ATOM 726 O O . CYS A 1 92 ? 33.070 16.048 -36.484 1.00 63.47 92 CYS A O 1
ATOM 728 N N . LEU A 1 93 ? 31.579 16.839 -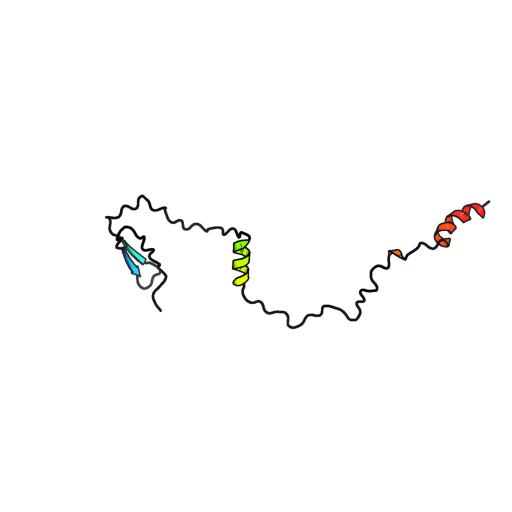35.009 1.00 66.69 93 LEU A N 1
ATOM 729 C CA . LEU A 1 93 ? 31.328 18.092 -35.721 1.00 66.69 93 LEU A CA 1
ATOM 730 C C . LEU A 1 93 ? 32.481 19.072 -35.444 1.00 66.69 93 LEU A C 1
ATOM 732 O O . LEU A 1 93 ? 32.406 19.920 -34.559 1.00 66.69 93 LEU A O 1
ATOM 736 N N . SER A 1 94 ? 33.580 18.935 -36.189 1.00 68.38 94 SER A N 1
ATOM 737 C CA . SER A 1 94 ? 34.671 19.914 -36.185 1.00 68.38 94 SER A CA 1
ATOM 738 C C . SER A 1 94 ? 34.256 21.131 -37.023 1.00 68.38 94 SER A C 1
ATOM 740 O O . SER A 1 94 ? 33.865 20.947 -38.181 1.00 68.38 94 SER A O 1
ATOM 742 N N . PRO A 1 95 ? 34.316 22.373 -36.499 1.00 67.50 95 PRO A N 1
ATOM 743 C CA . PRO A 1 95 ? 34.118 23.546 -37.336 1.00 67.50 95 PRO A CA 1
ATOM 744 C C . PRO A 1 95 ? 35.206 23.538 -38.408 1.00 67.50 95 PRO A C 1
ATOM 746 O O . PRO A 1 95 ? 36.399 23.551 -38.104 1.00 67.50 95 PRO A O 1
ATOM 749 N N . HIS A 1 96 ? 34.789 23.467 -39.671 1.00 73.31 96 HIS A N 1
ATOM 750 C CA . HIS A 1 96 ? 35.710 23.386 -40.794 1.00 73.31 96 HIS A CA 1
ATOM 751 C C . HIS A 1 96 ? 36.704 24.557 -40.725 1.00 73.31 96 HIS A C 1
ATOM 753 O O . HIS A 1 96 ? 36.297 25.720 -40.699 1.00 73.31 96 HIS A O 1
ATOM 759 N N . LEU A 1 97 ? 38.007 24.258 -40.687 1.00 66.00 97 LEU A N 1
ATOM 760 C CA . LEU A 1 97 ? 39.081 25.241 -40.482 1.00 66.00 97 LEU A CA 1
ATOM 761 C C . LEU A 1 97 ? 38.997 26.414 -41.467 1.00 66.00 97 LEU A C 1
ATOM 763 O O . LEU A 1 97 ? 39.275 27.549 -41.095 1.00 66.00 97 LEU A O 1
ATOM 767 N N . THR A 1 98 ? 38.545 26.175 -42.702 1.00 64.69 98 THR A N 1
ATOM 768 C CA . THR A 1 98 ? 38.360 27.262 -43.678 1.00 64.69 98 THR A CA 1
ATOM 769 C C . THR A 1 98 ? 37.221 28.209 -43.304 1.00 64.69 98 THR A C 1
ATOM 771 O O . THR A 1 98 ? 37.356 29.404 -43.535 1.00 64.69 98 THR A O 1
ATOM 774 N N . ALA A 1 99 ? 36.142 27.725 -42.678 1.00 68.50 99 ALA A N 1
ATOM 775 C CA . ALA A 1 99 ? 35.054 28.567 -42.180 1.00 68.50 99 ALA A CA 1
ATOM 776 C C . ALA A 1 99 ? 35.491 29.380 -40.949 1.00 68.50 99 ALA A C 1
ATOM 778 O O . ALA A 1 99 ? 35.045 30.510 -40.769 1.00 68.50 99 ALA A O 1
ATOM 779 N N . ALA A 1 100 ? 36.410 28.837 -40.143 1.00 70.62 100 ALA A N 1
ATOM 780 C CA . ALA A 1 100 ? 37.006 29.535 -39.005 1.00 70.62 100 ALA A CA 1
ATOM 781 C C . ALA A 1 100 ? 38.076 30.572 -39.411 1.00 70.62 100 ALA A C 1
ATOM 783 O O . ALA A 1 100 ? 38.235 31.580 -38.728 1.00 70.62 100 ALA A O 1
ATOM 784 N N . LEU A 1 101 ? 38.802 30.346 -40.515 1.00 69.50 101 LEU A N 1
ATOM 785 C CA . LEU A 1 101 ? 39.886 31.218 -40.998 1.00 69.50 101 LEU A CA 1
ATOM 786 C C . LEU A 1 101 ? 39.423 32.295 -41.991 1.00 69.50 101 LEU A C 1
ATOM 788 O O . LEU A 1 101 ? 40.109 33.305 -42.152 1.00 69.50 101 LEU A O 1
ATOM 792 N N . LEU A 1 102 ? 38.261 32.119 -42.632 1.00 72.81 102 LEU A N 1
ATOM 793 C CA . LEU A 1 102 ? 37.688 33.092 -43.568 1.00 72.81 102 LEU A CA 1
ATOM 794 C C . LEU A 1 102 ? 37.588 34.522 -42.989 1.00 72.81 102 LEU A C 1
ATOM 796 O O . LEU A 1 102 ? 37.982 35.449 -43.693 1.00 72.81 102 LEU A O 1
ATOM 800 N N . PRO A 1 103 ? 37.168 34.741 -41.722 1.00 72.81 103 PRO A N 1
ATOM 801 C CA . PRO A 1 103 ? 37.086 36.083 -41.138 1.00 72.81 103 PRO A CA 1
ATOM 802 C C . PRO A 1 103 ? 38.448 36.774 -40.983 1.00 72.81 103 PRO A C 1
ATOM 804 O O . PRO A 1 103 ? 38.519 38.000 -41.000 1.00 72.81 103 PRO A O 1
ATOM 807 N N . LEU A 1 104 ? 39.533 36.002 -40.843 1.00 72.94 104 LEU A N 1
ATOM 808 C CA . LEU A 1 104 ? 40.889 36.519 -40.626 1.00 72.94 104 LEU A CA 1
ATOM 809 C C . LEU A 1 104 ? 41.584 36.941 -41.929 1.00 72.94 104 LEU A C 1
ATOM 811 O O . LEU A 1 104 ? 42.526 37.728 -41.886 1.00 72.94 104 LEU A O 1
ATOM 815 N N . LEU A 1 105 ? 41.119 36.451 -43.082 1.00 71.00 105 LEU A N 1
ATOM 816 C CA . LEU A 1 105 ? 41.681 36.783 -44.398 1.00 71.00 105 LEU A CA 1
ATOM 817 C C . LEU A 1 105 ? 41.054 38.035 -45.025 1.00 71.00 105 LEU A C 1
ATOM 819 O O . LEU A 1 105 ? 41.705 38.704 -45.826 1.00 71.00 105 LEU A O 1
ATOM 823 N N . ILE A 1 106 ? 39.827 38.392 -44.629 1.00 71.31 106 ILE A N 1
ATOM 824 C CA . ILE A 1 106 ? 39.127 39.602 -45.090 1.00 71.31 106 ILE A CA 1
ATOM 825 C C . ILE A 1 106 ? 39.980 40.880 -44.931 1.00 71.31 106 ILE A C 1
ATOM 827 O O . ILE A 1 106 ? 40.112 41.599 -45.922 1.00 71.31 106 ILE A O 1
ATOM 831 N N . PRO A 1 107 ? 40.630 41.166 -43.780 1.00 71.81 107 PRO A N 1
ATOM 832 C CA . PRO A 1 107 ? 41.421 42.392 -43.625 1.00 71.81 107 PRO A CA 1
ATOM 833 C C . PRO A 1 107 ? 42.721 42.425 -44.447 1.00 71.81 107 PRO A C 1
ATOM 835 O O . PRO A 1 107 ? 43.324 43.489 -44.567 1.00 71.81 107 PRO A O 1
ATOM 838 N N . LEU A 1 108 ? 43.173 41.292 -45.001 1.00 67.44 108 LEU A N 1
ATOM 839 C CA . LEU A 1 108 ? 44.410 41.211 -45.789 1.00 67.44 108 LEU A CA 1
ATOM 840 C C . LEU A 1 108 ? 44.181 41.514 -47.278 1.00 67.44 108 LEU A C 1
ATOM 842 O O . LEU A 1 108 ? 45.110 41.917 -47.969 1.00 67.44 108 LEU A O 1
ATOM 846 N N . ILE A 1 109 ? 42.950 41.328 -47.762 1.00 68.12 109 ILE A N 1
ATOM 847 C CA . ILE A 1 109 ? 42.556 41.575 -49.159 1.00 68.12 109 ILE A CA 1
ATOM 848 C C . ILE A 1 109 ? 42.063 43.021 -49.339 1.00 68.12 109 ILE A C 1
ATOM 850 O O . ILE A 1 109 ? 42.125 43.570 -50.433 1.00 68.12 109 ILE A O 1
ATOM 854 N N . THR A 1 110 ? 41.600 43.664 -48.263 1.00 68.19 110 THR A N 1
ATOM 855 C CA . THR A 1 110 ? 41.124 45.057 -48.268 1.00 68.19 110 THR A CA 1
ATOM 856 C C . THR A 1 110 ? 42.220 46.097 -47.992 1.00 68.19 110 THR A C 1
ATOM 858 O O . THR A 1 110 ? 41.886 47.221 -47.618 1.00 68.19 110 THR A O 1
ATOM 861 N N . ARG A 1 111 ? 43.506 45.743 -48.118 1.00 55.03 111 ARG A N 1
ATOM 862 C CA . ARG A 1 111 ? 44.643 46.641 -47.860 1.00 55.03 111 ARG A CA 1
ATOM 863 C C . ARG A 1 111 ? 45.411 46.989 -49.127 1.00 55.03 111 ARG A C 1
ATOM 865 O O . ARG A 1 111 ? 45.633 46.069 -49.939 1.00 55.03 111 ARG A O 1
#

Secondary structure (DSSP, 8-state):
-----------TTS---EEEEEPTTSS-EEEEE-TT---TTPPPPP-PPP-----HHHHHHHHHTPPPPPPPS------TT--TTSTTGGGG-PPPHHHHHHHHHHHHH--

Foldseek 3Di:
DDDDDVPPVPPPDDPWDKDWDDDPPDPDIDIGTDPPDDCVPPDDDDPDDDDDDQDPVNVVVVVVPDDDDDDPPDDDPDDPPDDPVPPDCPVVPDDPVCNVCVVVCVVVVVD